Protein AF-A0A7V7EA42-F1 (afdb_monomer_lite)

Foldseek 3Di:
DPDDPVCQLVVLLVCLVPAAKDKDWDWFQFLVNDGTDIQIFIDGSDPVNSVCSNVVVVVCRQVVLVVCVVVVGAHSLNSLLVCCVVSRHPLVRSLVPDPCNVQSVCVNVVWHPDPPPDDTDD

Structure (mmCIF, N/CA/C/O backbone):
data_AF-A0A7V7EA42-F1
#
_entry.id   AF-A0A7V7EA42-F1
#
loop_
_atom_site.group_PDB
_atom_site.id
_atom_site.type_symbol
_atom_site.label_atom_id
_atom_site.label_alt_id
_atom_site.label_comp_id
_atom_site.label_asym_id
_atom_site.label_entity_id
_atom_site.label_seq_id
_atom_site.pdbx_PDB_ins_code
_atom_site.Cartn_x
_atom_site.Cartn_y
_atom_site.Cartn_z
_atom_site.occupancy
_atom_site.B_iso_or_equiv
_atom_site.auth_seq_id
_atom_site.auth_comp_id
_atom_site.auth_asym_id
_atom_site.auth_atom_id
_atom_site.pdbx_PDB_model_num
ATOM 1 N N . ASP A 1 1 ? 9.160 -20.343 -4.782 1.00 65.31 1 ASP A N 1
ATOM 2 C CA . ASP A 1 1 ? 9.242 -19.371 -5.885 1.00 65.31 1 ASP A CA 1
ATOM 3 C C . ASP A 1 1 ? 8.432 -19.896 -7.065 1.00 65.31 1 ASP A C 1
ATOM 5 O O . ASP A 1 1 ? 8.426 -21.109 -7.246 1.00 65.31 1 ASP A O 1
ATOM 9 N N . LEU A 1 2 ? 7.701 -19.046 -7.795 1.00 87.69 2 LEU A N 1
ATOM 10 C CA . LEU A 1 2 ? 6.773 -19.487 -8.861 1.00 87.69 2 LEU A CA 1
ATOM 11 C C . LEU A 1 2 ? 7.457 -19.678 -10.224 1.00 87.69 2 LEU A C 1
ATOM 13 O O . LEU A 1 2 ? 6.932 -20.389 -11.077 1.00 87.69 2 LEU A O 1
ATOM 17 N N . PHE A 1 3 ? 8.625 -19.063 -10.419 1.00 91.12 3 PHE A N 1
ATOM 18 C CA . PHE A 1 3 ? 9.405 -19.135 -11.653 1.00 91.12 3 PHE A CA 1
ATOM 19 C C . PHE A 1 3 ? 10.873 -19.464 -11.350 1.00 91.12 3 PHE A C 1
ATOM 21 O O . PHE A 1 3 ? 11.381 -19.053 -10.301 1.00 91.12 3 PHE A O 1
ATOM 28 N N . PRO A 1 4 ? 11.583 -20.148 -12.264 1.00 95.00 4 PRO A N 1
ATOM 29 C CA . PRO A 1 4 ? 13.035 -20.297 -12.194 1.00 95.00 4 PRO A CA 1
ATOM 30 C C . PRO A 1 4 ? 13.750 -18.937 -12.159 1.00 95.00 4 PRO A C 1
ATOM 32 O O . PRO A 1 4 ? 13.335 -18.002 -12.843 1.00 95.00 4 PRO A O 1
ATOM 35 N N . SER A 1 5 ? 14.850 -18.822 -11.407 1.00 93.12 5 SER A N 1
ATOM 36 C CA . SER A 1 5 ? 15.553 -17.544 -11.184 1.00 93.12 5 SER A CA 1
ATOM 37 C C . SER A 1 5 ? 16.010 -16.852 -12.472 1.00 93.12 5 SER A C 1
ATOM 39 O O . SER A 1 5 ? 15.964 -15.629 -12.569 1.00 93.12 5 SER A O 1
ATOM 41 N N . ASN A 1 6 ? 16.386 -17.623 -13.496 1.00 94.62 6 ASN A N 1
ATOM 42 C CA . ASN A 1 6 ? 16.774 -17.096 -14.807 1.00 94.62 6 ASN A CA 1
ATOM 43 C C . ASN A 1 6 ? 15.606 -16.477 -15.600 1.00 94.62 6 ASN A C 1
ATOM 45 O O . ASN A 1 6 ? 15.847 -15.785 -16.583 1.00 94.62 6 ASN A O 1
ATOM 49 N N . GLN A 1 7 ? 14.355 -16.714 -15.194 1.00 95.19 7 GLN A N 1
ATOM 50 C CA . GLN A 1 7 ? 13.162 -16.150 -15.833 1.00 95.19 7 GLN A CA 1
ATOM 51 C C . GLN A 1 7 ? 12.625 -14.908 -15.108 1.00 95.19 7 GLN A C 1
ATOM 53 O O . GLN A 1 7 ? 11.753 -14.220 -15.637 1.00 95.19 7 GLN A O 1
ATOM 58 N N . HIS A 1 8 ? 13.132 -14.581 -13.915 1.00 94.50 8 HIS A N 1
ATOM 59 C CA . HIS A 1 8 ? 12.574 -13.507 -13.084 1.00 94.50 8 HIS A CA 1
ATOM 60 C C . HIS A 1 8 ? 12.619 -12.132 -13.758 1.00 94.50 8 HIS A C 1
ATOM 62 O O . HIS A 1 8 ? 11.643 -11.387 -13.683 1.00 94.50 8 HIS A O 1
ATOM 68 N N . ASP A 1 9 ? 13.715 -11.797 -14.442 1.00 95.25 9 ASP A N 1
ATOM 69 C CA . ASP A 1 9 ? 13.854 -10.507 -15.136 1.00 95.25 9 ASP A CA 1
ATOM 70 C C . ASP A 1 9 ? 12.883 -10.371 -16.311 1.00 95.25 9 ASP A C 1
ATOM 72 O O . ASP A 1 9 ? 12.283 -9.310 -16.519 1.00 95.25 9 ASP A O 1
ATOM 76 N N . GLN A 1 10 ? 12.679 -11.462 -17.053 1.00 95.56 10 GLN A N 1
ATOM 77 C CA . GLN A 1 10 ? 11.716 -11.511 -18.147 1.00 95.56 10 GLN A CA 1
ATOM 78 C C . GLN A 1 10 ? 10.288 -11.341 -17.617 1.00 95.56 10 GLN A C 1
ATOM 80 O O . GLN A 1 10 ? 9.537 -10.513 -18.136 1.00 95.56 10 GLN A O 1
ATOM 85 N N . VAL A 1 11 ? 9.934 -12.064 -16.550 1.00 95.62 11 VAL A N 1
ATOM 86 C CA . VAL A 1 11 ? 8.614 -11.976 -15.908 1.00 95.62 11 VAL A CA 1
ATOM 87 C C . VAL A 1 11 ? 8.365 -10.572 -15.352 1.00 95.62 11 VAL A C 1
ATOM 89 O O . VAL A 1 11 ? 7.314 -9.993 -15.625 1.00 95.62 11 VAL A O 1
ATOM 92 N N . ARG A 1 12 ? 9.334 -9.961 -14.651 1.00 95.56 12 ARG A N 1
ATOM 93 C CA . ARG A 1 12 ? 9.226 -8.568 -14.169 1.00 95.56 12 ARG A CA 1
ATOM 94 C C . ARG A 1 12 ? 9.025 -7.576 -15.308 1.00 95.56 12 ARG A C 1
ATOM 96 O O . ARG A 1 12 ? 8.206 -6.665 -15.189 1.00 95.56 12 ARG A O 1
ATOM 103 N N . SER A 1 13 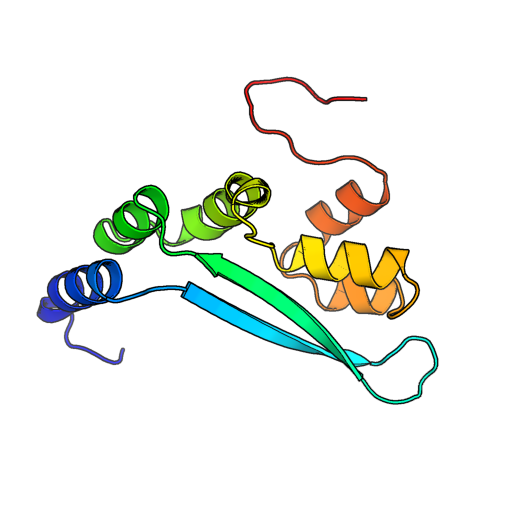? 9.754 -7.745 -16.409 1.00 95.81 13 SER A N 1
ATOM 104 C CA . SER A 1 13 ? 9.650 -6.857 -17.570 1.00 95.81 13 SER A CA 1
ATOM 105 C C . SER A 1 13 ? 8.275 -6.936 -18.227 1.00 95.81 13 SER A C 1
ATOM 107 O O . SER A 1 13 ? 7.681 -5.898 -18.521 1.00 95.81 13 SER A O 1
ATOM 109 N N . GLN A 1 14 ? 7.737 -8.146 -18.397 1.00 96.62 14 GLN A N 1
ATOM 110 C CA . GLN A 1 14 ? 6.387 -8.352 -18.922 1.00 96.62 14 GLN A CA 1
ATOM 111 C C . GLN A 1 14 ? 5.321 -7.805 -17.967 1.00 96.62 14 GLN A C 1
ATOM 113 O O . GLN A 1 14 ? 4.430 -7.076 -18.403 1.00 96.62 14 GLN A O 1
ATOM 118 N N . LEU A 1 15 ? 5.446 -8.079 -16.664 1.00 96.50 15 LEU A N 1
ATOM 119 C CA . LEU A 1 15 ? 4.538 -7.553 -15.646 1.00 96.50 15 LEU A CA 1
ATOM 120 C C . LEU A 1 15 ? 4.504 -6.024 -15.685 1.00 96.50 15 LEU A C 1
ATOM 122 O O . LEU A 1 15 ? 3.432 -5.439 -15.778 1.00 96.50 15 LEU A O 1
ATOM 126 N N . ALA A 1 16 ? 5.663 -5.367 -15.692 1.00 96.88 16 ALA A N 1
ATOM 127 C CA . ALA A 1 16 ? 5.733 -3.914 -15.754 1.00 96.88 16 ALA A CA 1
ATOM 128 C C . ALA A 1 16 ? 5.099 -3.333 -17.027 1.00 96.88 16 ALA A C 1
ATOM 130 O O . ALA A 1 16 ? 4.601 -2.215 -16.993 1.00 96.88 16 ALA A O 1
ATOM 131 N N . GLN A 1 17 ? 5.118 -4.045 -18.154 1.00 96.19 17 GLN A N 1
ATOM 132 C CA . GLN A 1 17 ? 4.494 -3.570 -19.391 1.00 96.19 17 GLN A CA 1
ATOM 133 C C . GLN A 1 17 ? 2.972 -3.728 -19.381 1.00 96.19 17 GLN A C 1
ATOM 135 O O . GLN A 1 17 ? 2.270 -2.842 -19.867 1.00 96.19 17 GLN A O 1
ATOM 140 N N . GLN A 1 18 ? 2.470 -4.840 -18.840 1.00 97.62 18 GLN A N 1
ATOM 141 C CA . GLN A 1 18 ? 1.058 -5.216 -18.952 1.00 97.62 18 GLN A CA 1
ATOM 142 C C . GLN A 1 18 ? 0.208 -4.797 -17.751 1.00 97.62 18 GLN A C 1
ATOM 144 O O . GLN A 1 18 ? -1.003 -4.609 -17.892 1.00 97.62 18 GLN A O 1
ATOM 149 N N . LEU A 1 19 ? 0.816 -4.625 -16.575 1.00 97.38 19 LEU A N 1
ATOM 150 C CA . LEU A 1 19 ? 0.105 -4.208 -15.374 1.00 97.38 19 LEU A CA 1
ATOM 151 C C . LEU A 1 19 ? -0.519 -2.822 -15.590 1.00 97.38 19 LEU A C 1
ATOM 153 O O . LEU A 1 19 ? 0.130 -1.877 -16.047 1.00 97.38 19 LEU A O 1
ATOM 157 N N . ARG A 1 20 ? -1.813 -2.718 -15.277 1.00 96.94 20 ARG A N 1
ATOM 158 C CA . ARG A 1 20 ? -2.583 -1.466 -15.351 1.00 96.94 20 ARG A CA 1
ATOM 159 C C . ARG A 1 20 ? -2.714 -0.833 -13.977 1.00 96.94 20 ARG A C 1
ATOM 161 O O . ARG A 1 20 ? -2.369 0.333 -13.800 1.00 96.94 20 ARG A O 1
ATOM 168 N N . SER A 1 21 ? -3.156 -1.619 -13.008 1.00 97.38 21 SER A N 1
ATOM 169 C CA . SER A 1 21 ? -3.322 -1.216 -11.620 1.00 97.38 21 SER A CA 1
ATOM 170 C C . SER A 1 21 ? -3.364 -2.443 -10.720 1.00 97.38 21 SER A C 1
ATOM 172 O O . SER A 1 21 ? -3.648 -3.550 -11.182 1.00 97.38 21 SER A O 1
ATOM 174 N N . VAL A 1 22 ? -3.109 -2.229 -9.436 1.00 97.88 22 VAL A N 1
ATOM 175 C CA . VAL A 1 22 ? -3.334 -3.205 -8.370 1.00 97.88 22 VAL A CA 1
ATOM 176 C C . VAL A 1 22 ? -4.249 -2.558 -7.344 1.00 97.88 22 VAL A C 1
ATOM 178 O O . VAL A 1 22 ? -4.057 -1.396 -6.989 1.00 97.88 22 VAL A O 1
ATOM 181 N N . MET A 1 23 ? -5.250 -3.313 -6.900 1.00 97.75 23 MET A N 1
ATOM 182 C CA . MET A 1 23 ? -6.091 -2.952 -5.769 1.00 97.75 23 MET A CA 1
ATOM 183 C C . MET A 1 23 ? -5.984 -4.060 -4.729 1.00 97.75 23 MET A C 1
ATOM 185 O O . MET A 1 23 ? -6.310 -5.213 -5.016 1.00 97.75 23 MET A O 1
ATOM 189 N N . SER A 1 24 ? -5.536 -3.697 -3.535 1.00 96.56 24 SER A N 1
ATOM 190 C CA . SER A 1 24 ? -5.451 -4.594 -2.385 1.00 96.56 24 SER A CA 1
ATOM 191 C C . SER A 1 24 ? -6.553 -4.219 -1.404 1.00 96.56 24 SER A C 1
ATOM 193 O O . SER A 1 24 ? -6.743 -3.042 -1.118 1.00 96.56 24 SER A O 1
ATOM 195 N N . MET A 1 25 ? 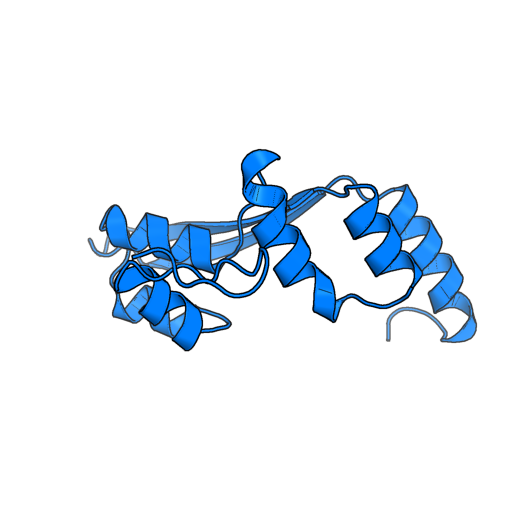-7.296 -5.198 -0.886 1.00 98.06 25 MET A N 1
ATOM 196 C CA . MET A 1 25 ? -8.449 -4.945 -0.018 1.00 98.06 25 MET A CA 1
ATOM 197 C C . MET A 1 25 ? -8.404 -5.815 1.237 1.00 98.06 25 MET A C 1
ATOM 199 O O . MET A 1 25 ? -8.164 -7.020 1.157 1.00 98.06 25 MET A O 1
ATOM 203 N N . ARG A 1 26 ? -8.738 -5.221 2.387 1.00 97.75 26 ARG A N 1
ATOM 204 C CA . ARG A 1 26 ? -9.088 -5.945 3.618 1.00 97.75 26 ARG A CA 1
ATOM 205 C C . ARG A 1 26 ? -10.460 -5.486 4.091 1.00 97.75 26 ARG A C 1
ATOM 207 O O . ARG A 1 26 ? -10.742 -4.295 4.143 1.00 97.75 26 ARG A O 1
ATOM 214 N N . LEU A 1 27 ? -11.320 -6.430 4.457 1.00 98.31 27 LEU A N 1
ATOM 215 C CA . LEU A 1 27 ? -12.596 -6.105 5.091 1.00 98.31 27 LEU A CA 1
ATOM 216 C C . LEU A 1 27 ? -12.366 -5.888 6.589 1.00 98.31 27 LEU A C 1
ATOM 218 O O . LEU A 1 27 ? -11.837 -6.768 7.262 1.00 98.31 27 LEU A O 1
ATOM 222 N N . LEU A 1 28 ? -12.787 -4.759 7.137 1.00 98.38 28 LEU A N 1
ATOM 223 C CA . LEU A 1 28 ? -12.613 -4.431 8.552 1.00 98.38 28 LEU A CA 1
ATOM 224 C C . LEU A 1 28 ? -13.964 -4.461 9.272 1.00 98.38 28 LEU A C 1
ATOM 226 O O . LEU A 1 28 ? -14.969 -4.110 8.651 1.00 98.38 28 LEU A O 1
ATOM 230 N N .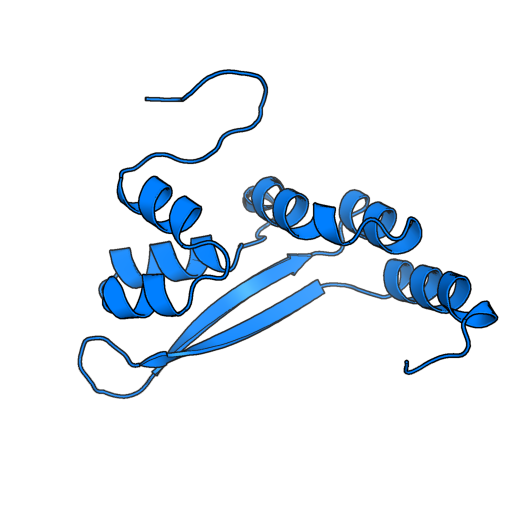 PRO A 1 29 ? -14.033 -4.912 10.536 1.00 98.19 29 PRO A N 1
ATOM 231 C CA . PRO A 1 29 ? -15.271 -4.839 11.305 1.00 98.19 29 PRO A CA 1
ATOM 232 C C . PRO A 1 29 ? -15.702 -3.376 11.442 1.00 98.19 29 PRO A C 1
ATOM 234 O O . PRO A 1 29 ? -14.876 -2.504 11.718 1.00 98.19 29 PRO A O 1
ATOM 237 N N . ARG A 1 30 ? -16.990 -3.097 11.224 1.00 98.50 30 ARG A N 1
ATOM 238 C CA . ARG A 1 30 ? -17.517 -1.744 11.418 1.00 98.50 30 ARG A CA 1
ATOM 239 C C . ARG A 1 30 ? -17.581 -1.396 12.904 1.00 98.50 30 ARG A C 1
ATOM 241 O O . ARG A 1 30 ? -17.866 -2.256 13.734 1.00 98.50 30 ARG A O 1
ATOM 248 N N . ALA A 1 31 ? -17.378 -0.121 13.227 1.00 98.19 31 ALA A N 1
ATOM 249 C CA . ALA A 1 31 ? -17.448 0.385 14.599 1.00 98.19 31 ALA A CA 1
ATOM 250 C C . ALA A 1 31 ? -18.838 0.213 15.241 1.00 98.19 31 ALA A C 1
ATOM 252 O O . ALA A 1 31 ? -18.944 0.106 16.458 1.00 98.19 31 ALA A O 1
ATOM 253 N N . ASP A 1 32 ? -19.898 0.156 14.431 1.00 96.75 32 ASP A N 1
ATOM 254 C CA . ASP A 1 32 ? -21.276 -0.094 14.875 1.00 96.75 32 ASP A CA 1
ATOM 255 C C . ASP A 1 32 ? -21.596 -1.582 15.108 1.00 96.75 32 ASP A C 1
ATOM 257 O O . ASP A 1 32 ? -22.725 -1.920 15.464 1.00 96.75 32 ASP A O 1
ATOM 261 N N . GLY A 1 33 ? -20.629 -2.479 14.881 1.00 95.12 33 GLY A N 1
ATOM 262 C CA . GLY A 1 33 ? -20.800 -3.927 14.991 1.00 95.12 33 GLY A CA 1
ATOM 263 C C . GLY A 1 33 ? -21.646 -4.556 13.877 1.00 95.12 33 GLY A C 1
ATOM 264 O O . GLY A 1 33 ? -21.833 -5.772 13.870 1.00 95.12 33 GLY A O 1
ATOM 265 N N . GLN A 1 34 ? -22.141 -3.773 12.913 1.00 95.88 34 GLN A N 1
ATOM 266 C CA . GLN A 1 34 ? -23.063 -4.231 11.874 1.00 95.88 34 GLN A CA 1
ATOM 267 C C . GLN A 1 34 ? -22.347 -4.430 10.538 1.00 95.88 34 GLN A C 1
ATOM 269 O O . GLN A 1 34 ? -22.439 -3.631 9.606 1.00 95.88 34 GLN A O 1
ATOM 274 N N . GLY A 1 35 ? -21.650 -5.561 10.432 1.00 97.44 35 GLY A N 1
ATOM 275 C CA . GLY A 1 35 ? -20.989 -5.995 9.205 1.00 97.44 35 GLY A CA 1
ATOM 276 C C . GLY A 1 35 ? -19.560 -5.474 9.071 1.00 97.44 35 GLY A C 1
ATOM 277 O O . GLY A 1 35 ? -18.839 -5.300 10.054 1.00 97.44 35 GLY A O 1
ATOM 278 N N . ARG A 1 36 ? -19.114 -5.291 7.824 1.00 98.44 36 ARG A N 1
ATOM 279 C CA . ARG A 1 36 ? -17.727 -4.939 7.499 1.00 98.44 36 ARG A CA 1
ATOM 280 C C . ARG A 1 36 ? -17.663 -3.812 6.478 1.00 98.44 36 ARG A C 1
ATOM 282 O O . ARG A 1 36 ? -18.601 -3.613 5.711 1.00 98.44 36 ARG A O 1
ATOM 289 N N . VAL A 1 37 ? -16.546 -3.099 6.468 1.00 98.38 37 VAL A N 1
ATOM 290 C CA . VAL A 1 37 ? -16.235 -2.041 5.504 1.00 98.38 37 VAL A CA 1
ATOM 291 C C . VAL A 1 37 ? -14.913 -2.364 4.797 1.00 98.38 37 VAL A C 1
ATOM 293 O O . VAL A 1 37 ? -13.981 -2.825 5.460 1.00 98.38 37 VAL A O 1
ATOM 296 N N . PRO A 1 38 ? -14.810 -2.201 3.467 1.00 98.31 38 PRO A N 1
ATOM 297 C CA . PRO A 1 38 ? -13.552 -2.408 2.764 1.00 98.31 38 PRO A CA 1
ATOM 298 C C . PRO A 1 38 ? -12.572 -1.268 3.052 1.00 98.31 38 PRO A C 1
ATOM 300 O O . PRO A 1 38 ? -12.911 -0.095 2.921 1.00 98.31 38 PRO A O 1
ATOM 303 N N . CYS A 1 39 ? -11.352 -1.638 3.422 1.00 98.50 39 CYS A N 1
ATOM 304 C CA . CYS A 1 39 ? -10.181 -0.778 3.410 1.00 98.50 39 CYS A CA 1
ATOM 305 C C . CYS A 1 39 ? -9.338 -1.160 2.195 1.00 98.50 39 CYS A C 1
ATOM 307 O O . CYS A 1 39 ? -8.998 -2.339 2.041 1.00 98.50 39 CYS A O 1
ATOM 309 N N . CYS A 1 40 ? -9.040 -0.190 1.333 1.00 97.88 40 CYS A N 1
ATOM 310 C CA . CYS A 1 40 ? -8.432 -0.436 0.032 1.00 97.88 40 CYS A CA 1
ATOM 311 C C . CYS A 1 40 ? -7.133 0.349 -0.137 1.00 97.88 40 CYS A C 1
ATOM 313 O O . CYS A 1 40 ? -7.047 1.522 0.201 1.00 97.88 40 CYS A O 1
ATOM 315 N N . GLU A 1 41 ? -6.144 -0.298 -0.733 1.00 98.06 41 GLU A N 1
ATOM 316 C CA . GLU A 1 41 ? -4.982 0.349 -1.324 1.00 98.06 41 GLU A CA 1
ATOM 317 C C . GLU A 1 41 ? -5.096 0.262 -2.844 1.00 98.06 41 GLU A C 1
ATOM 319 O O . GLU A 1 41 ? -5.506 -0.769 -3.384 1.00 98.06 41 GLU A O 1
ATOM 324 N N . VAL A 1 42 ? -4.739 1.342 -3.534 1.00 98.25 42 VAL A N 1
ATOM 325 C CA . VAL A 1 42 ? -4.830 1.458 -4.987 1.00 98.25 42 VAL A CA 1
ATOM 326 C C . VAL A 1 42 ? -3.521 2.000 -5.538 1.00 98.25 42 VAL A C 1
ATOM 328 O O . VAL A 1 42 ? -3.111 3.114 -5.217 1.00 98.25 42 VAL A O 1
ATOM 331 N N . MET A 1 43 ? -2.909 1.233 -6.438 1.00 98.38 43 MET A N 1
ATOM 332 C CA . MET A 1 43 ? -1.717 1.621 -7.184 1.00 98.38 43 MET A CA 1
ATOM 333 C C . MET A 1 43 ? -2.013 1.587 -8.683 1.00 98.38 43 MET A C 1
ATOM 335 O O . MET A 1 43 ? -2.351 0.533 -9.229 1.00 98.38 43 MET A O 1
ATOM 339 N N . PHE A 1 44 ? -1.807 2.703 -9.383 1.00 98.00 44 PHE A N 1
ATOM 340 C CA . PHE A 1 44 ? -1.782 2.709 -10.848 1.00 98.00 44 PHE A CA 1
ATOM 341 C C . PHE A 1 44 ? -0.373 2.432 -11.369 1.00 98.00 44 PHE A C 1
ATOM 343 O O . PHE A 1 44 ? 0.634 2.848 -10.800 1.00 98.00 44 PHE A O 1
ATOM 350 N N . SER A 1 45 ? -0.282 1.744 -12.502 1.00 96.69 45 SER A N 1
ATOM 351 C CA . SER A 1 45 ? 0.995 1.518 -13.172 1.00 96.69 45 SER A CA 1
ATOM 352 C C . SER A 1 45 ? 1.394 2.771 -13.947 1.00 96.69 45 SER A C 1
ATOM 354 O O . SER A 1 45 ? 1.153 2.879 -15.147 1.00 96.69 45 SER A O 1
ATOM 356 N N . THR A 1 46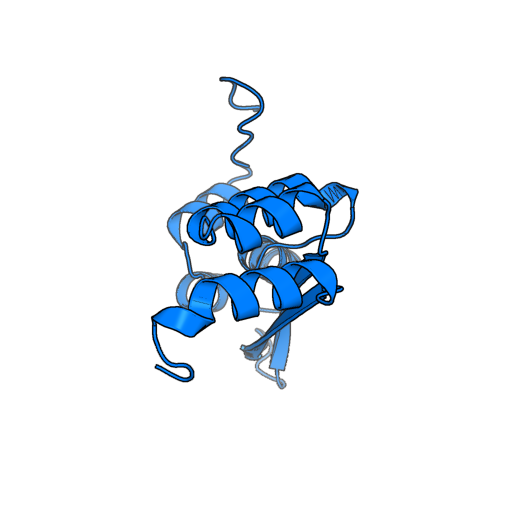 ? 1.989 3.742 -13.263 1.00 96.12 46 THR A N 1
ATOM 357 C CA . THR A 1 46 ? 2.592 4.935 -13.877 1.00 96.12 46 THR A CA 1
ATOM 358 C C . THR A 1 46 ? 3.960 4.595 -14.479 1.00 96.12 46 THR A C 1
ATOM 360 O O . THR A 1 46 ? 4.525 3.536 -14.184 1.00 96.12 46 THR A O 1
ATOM 363 N N . PRO A 1 47 ? 4.557 5.459 -15.324 1.00 96.00 47 PRO A N 1
ATOM 364 C CA . PRO A 1 47 ? 5.927 5.252 -15.797 1.00 96.00 47 PRO A CA 1
ATOM 365 C C . PRO A 1 47 ? 6.944 5.033 -14.662 1.00 96.00 47 PRO A C 1
ATOM 367 O O . PRO A 1 47 ? 7.842 4.201 -14.808 1.00 96.00 47 PRO A O 1
ATOM 370 N N . ALA A 1 48 ? 6.774 5.719 -13.524 1.00 95.81 48 ALA A N 1
ATOM 371 C CA . ALA A 1 48 ? 7.615 5.555 -12.340 1.00 95.81 48 ALA A CA 1
ATOM 372 C C . ALA A 1 48 ? 7.450 4.161 -11.712 1.00 95.81 48 ALA A C 1
ATOM 374 O O . ALA A 1 48 ? 8.437 3.441 -11.563 1.00 95.81 48 ALA A O 1
ATOM 375 N N . VAL A 1 49 ? 6.213 3.726 -11.450 1.00 97.31 49 VAL A N 1
ATOM 376 C CA . VAL A 1 49 ? 5.910 2.383 -10.919 1.00 97.31 49 VAL A CA 1
ATOM 377 C C . VAL A 1 49 ? 6.441 1.283 -11.845 1.00 97.31 49 VAL A C 1
ATOM 379 O O . VAL A 1 49 ? 7.133 0.367 -11.400 1.00 97.31 49 VAL A O 1
ATOM 382 N N . ARG A 1 50 ? 6.224 1.406 -13.162 1.00 97.56 50 ARG A N 1
ATOM 383 C CA . ARG A 1 50 ? 6.753 0.453 -14.156 1.00 97.56 50 ARG A CA 1
ATOM 384 C C . ARG A 1 50 ? 8.278 0.365 -14.142 1.00 97.56 50 ARG A C 1
ATOM 386 O O . ARG A 1 50 ? 8.841 -0.693 -14.420 1.00 97.56 50 ARG A O 1
ATOM 393 N N . LYS A 1 51 ? 8.973 1.473 -13.874 1.00 97.31 51 LYS A N 1
ATOM 394 C CA . LYS A 1 51 ? 10.434 1.478 -13.719 1.00 97.31 51 LYS A CA 1
ATOM 395 C C . LYS A 1 51 ? 10.848 0.731 -12.448 1.00 97.31 51 LYS A C 1
ATOM 397 O O . LYS A 1 51 ? 11.731 -0.117 -12.524 1.00 97.31 51 LYS A O 1
ATOM 402 N N . LEU A 1 52 ? 10.182 0.993 -11.322 1.00 98.00 52 LEU A N 1
ATOM 403 C CA . LEU A 1 52 ? 10.459 0.323 -10.046 1.00 98.00 52 LEU A CA 1
ATOM 404 C C . LEU A 1 52 ? 10.291 -1.199 -10.143 1.00 98.00 52 LEU A C 1
ATOM 406 O O . LEU A 1 52 ? 11.159 -1.931 -9.672 1.00 98.00 52 LEU A O 1
ATOM 410 N N . ILE A 1 53 ? 9.238 -1.675 -10.817 1.00 97.62 53 ILE A N 1
ATOM 411 C CA . ILE A 1 53 ? 9.004 -3.112 -11.035 1.00 97.62 53 ILE A CA 1
ATOM 412 C C . ILE A 1 53 ? 10.124 -3.730 -11.884 1.00 97.62 53 ILE A C 1
ATOM 414 O O . ILE A 1 53 ? 10.676 -4.758 -11.500 1.00 97.62 53 ILE A O 1
ATOM 418 N N . ARG A 1 54 ? 10.503 -3.103 -13.010 1.00 95.94 54 ARG A N 1
ATOM 419 C CA . ARG A 1 54 ? 11.573 -3.615 -13.894 1.00 95.94 54 ARG A CA 1
ATOM 420 C C . ARG A 1 54 ? 12.918 -3.733 -13.191 1.00 95.94 54 ARG A C 1
ATOM 422 O O . ARG A 1 54 ? 13.633 -4.701 -13.406 1.00 95.94 54 ARG A O 1
ATOM 429 N N . GLU A 1 55 ? 13.247 -2.759 -12.353 1.00 96.25 55 GLU A N 1
ATOM 430 C CA . GLU A 1 55 ? 14.535 -2.683 -11.658 1.00 96.25 55 GLU A CA 1
ATOM 431 C C . GLU A 1 55 ? 14.538 -3.431 -10.317 1.00 96.25 55 GLU A C 1
ATOM 433 O O . GLU A 1 55 ? 15.480 -3.296 -9.541 1.00 96.25 55 GLU A O 1
ATOM 438 N N . ASN A 1 56 ? 13.485 -4.204 -10.025 1.00 96.12 56 ASN A N 1
ATOM 439 C CA . ASN A 1 56 ? 13.335 -4.953 -8.778 1.00 96.12 56 ASN A CA 1
ATOM 440 C C . ASN A 1 56 ? 13.425 -4.068 -7.512 1.00 96.12 56 ASN A C 1
ATOM 442 O O . ASN A 1 56 ? 13.903 -4.489 -6.460 1.00 96.12 56 ASN A O 1
ATOM 446 N N . ARG A 1 57 ? 12.944 -2.821 -7.598 1.00 97.12 57 ARG A N 1
ATOM 447 C CA . ARG A 1 57 ? 12.900 -1.846 -6.493 1.00 97.12 57 ARG A CA 1
ATOM 448 C C . ARG A 1 57 ? 11.495 -1.735 -5.905 1.00 97.12 57 ARG A C 1
ATOM 450 O O . ARG A 1 57 ? 10.981 -0.641 -5.691 1.00 97.12 57 ARG A O 1
ATOM 457 N N . VAL A 1 58 ? 10.867 -2.884 -5.656 1.00 93.81 58 VAL A N 1
ATOM 458 C CA . VAL A 1 58 ? 9.470 -2.970 -5.192 1.00 93.81 58 VAL A CA 1
ATOM 459 C C . VAL A 1 58 ? 9.243 -2.327 -3.821 1.00 93.81 58 VAL A C 1
ATOM 461 O O . VAL A 1 58 ? 8.175 -1.789 -3.580 1.00 93.81 58 VAL A O 1
ATOM 464 N N . HIS A 1 59 ? 10.271 -2.274 -2.970 1.00 94.12 59 HIS A N 1
ATOM 465 C CA . HIS A 1 59 ? 10.235 -1.588 -1.671 1.00 94.12 59 HIS A CA 1
ATOM 466 C C . HIS A 1 59 ? 10.004 -0.067 -1.770 1.00 94.12 59 HIS A C 1
ATOM 468 O O . HIS A 1 59 ? 9.782 0.586 -0.760 1.00 94.12 59 HIS A O 1
ATOM 474 N N . GLN A 1 60 ? 10.101 0.522 -2.968 1.00 96.19 60 GLN A N 1
ATOM 475 C CA . GLN A 1 60 ? 9.831 1.947 -3.201 1.00 96.19 60 GLN A CA 1
ATOM 476 C C . GLN A 1 60 ? 8.402 2.201 -3.704 1.00 96.19 60 GLN A C 1
ATOM 478 O O . GLN A 1 60 ? 8.050 3.352 -3.963 1.00 96.19 60 GLN A O 1
ATOM 483 N N . LEU A 1 61 ? 7.590 1.152 -3.892 1.00 96.31 61 LEU A N 1
ATOM 484 C CA . LEU A 1 61 ? 6.227 1.288 -4.407 1.00 96.31 61 LEU A CA 1
ATOM 485 C C . LEU A 1 61 ? 5.311 2.019 -3.424 1.00 96.31 61 LEU A C 1
ATOM 487 O O . LEU A 1 61 ? 4.534 2.851 -3.877 1.00 96.31 61 LEU A O 1
ATOM 491 N N . ASP A 1 62 ? 5.465 1.815 -2.115 1.00 93.69 62 ASP A N 1
ATOM 492 C CA . ASP A 1 62 ? 4.654 2.499 -1.095 1.00 93.69 62 ASP A CA 1
ATOM 493 C C . ASP A 1 62 ? 4.793 4.022 -1.205 1.00 93.69 62 ASP A C 1
ATOM 495 O O . ASP A 1 62 ? 3.809 4.762 -1.246 1.00 93.69 62 ASP A O 1
ATOM 499 N N . LEU A 1 63 ? 6.030 4.496 -1.379 1.00 92.69 63 LEU A N 1
ATOM 500 C CA . LEU A 1 63 ? 6.312 5.910 -1.608 1.00 92.69 63 LEU A CA 1
ATOM 501 C C . LEU A 1 63 ? 5.718 6.401 -2.937 1.00 92.69 63 LEU A C 1
ATOM 503 O O . LEU A 1 63 ? 5.206 7.517 -3.012 1.00 92.69 63 LEU A O 1
ATOM 507 N N . ALA A 1 64 ? 5.774 5.584 -3.991 1.00 96.12 64 ALA A N 1
ATOM 508 C CA . ALA A 1 64 ? 5.166 5.930 -5.273 1.00 96.12 64 ALA A CA 1
ATOM 509 C C . ALA A 1 64 ? 3.633 6.043 -5.169 1.00 96.12 64 ALA A C 1
ATOM 511 O O . ALA A 1 64 ? 3.061 6.954 -5.763 1.00 96.12 64 ALA A O 1
ATOM 512 N N . ILE A 1 65 ? 2.983 5.178 -4.382 1.00 97.06 65 ILE A N 1
ATOM 513 C CA . ILE A 1 65 ? 1.541 5.231 -4.099 1.00 97.06 65 ILE A CA 1
ATOM 514 C C . ILE A 1 65 ? 1.189 6.526 -3.366 1.00 97.06 65 ILE A C 1
ATOM 516 O O . ILE A 1 65 ? 0.279 7.240 -3.785 1.00 97.06 65 ILE A O 1
ATOM 520 N N . GLN A 1 66 ? 1.945 6.877 -2.323 1.00 92.31 66 GLN A N 1
ATOM 521 C CA . GLN A 1 66 ? 1.749 8.123 -1.574 1.00 92.31 66 GLN A CA 1
ATOM 522 C C . GLN A 1 66 ? 1.896 9.368 -2.464 1.00 92.31 66 GLN A C 1
ATOM 524 O O . GLN A 1 66 ? 1.109 10.309 -2.363 1.00 92.31 66 GLN A O 1
ATOM 529 N N . GLN A 1 67 ? 2.893 9.379 -3.354 1.00 92.50 67 GLN A N 1
ATOM 530 C CA . GLN A 1 67 ? 3.120 10.481 -4.295 1.00 92.50 67 GLN A CA 1
ATOM 531 C C . GLN A 1 67 ? 2.054 10.543 -5.397 1.00 92.50 67 GLN A C 1
ATOM 533 O O . GLN A 1 67 ? 1.716 11.632 -5.854 1.00 92.50 67 GLN A O 1
ATOM 538 N N . GLY A 1 68 ? 1.496 9.396 -5.789 1.00 94.31 68 GLY A N 1
ATOM 539 C CA . GLY A 1 68 ? 0.456 9.269 -6.810 1.00 94.31 68 GLY A CA 1
ATOM 540 C C . GLY A 1 68 ? -0.950 9.655 -6.346 1.00 94.31 68 GLY A C 1
ATOM 541 O O . GLY A 1 68 ? -1.913 9.388 -7.064 1.00 94.31 68 GLY A O 1
ATOM 542 N N . ARG A 1 69 ? -1.109 10.265 -5.164 1.00 92.50 69 ARG A N 1
ATOM 543 C CA . ARG A 1 69 ? -2.421 10.644 -4.614 1.00 92.50 69 ARG A CA 1
ATOM 544 C C . ARG A 1 69 ? -3.225 11.549 -5.550 1.00 92.50 69 ARG A C 1
ATOM 546 O O . ARG A 1 69 ? -4.424 11.350 -5.711 1.00 92.50 69 ARG A O 1
ATOM 553 N N . GLU A 1 70 ? -2.573 12.521 -6.189 1.00 90.62 70 GLU A N 1
ATOM 554 C CA . GLU A 1 70 ? -3.219 13.410 -7.173 1.00 90.62 70 GLU A CA 1
ATOM 555 C C . GLU A 1 70 ? -3.663 12.657 -8.440 1.00 90.62 70 GLU A C 1
ATOM 557 O O . GLU A 1 70 ? -4.611 13.064 -9.105 1.00 90.62 70 GLU A O 1
ATOM 562 N N . GLU A 1 71 ? -3.029 11.520 -8.738 1.00 90.94 71 GLU A N 1
ATOM 563 C CA . GLU A 1 71 ? -3.388 10.610 -9.832 1.00 90.94 71 GLU A CA 1
ATOM 564 C C . GLU A 1 71 ? -4.449 9.572 -9.406 1.00 90.94 71 GLU A C 1
ATOM 566 O O . GLU A 1 71 ? -4.764 8.653 -10.161 1.00 90.94 71 GLU A O 1
ATOM 571 N N . GLY A 1 72 ? -5.006 9.702 -8.196 1.00 94.31 72 GLY A N 1
ATOM 572 C CA . GLY A 1 72 ? -6.040 8.821 -7.652 1.00 94.31 72 GLY A CA 1
ATOM 573 C C . GLY A 1 72 ? -5.514 7.558 -6.968 1.00 94.31 72 GLY A C 1
ATOM 574 O O . GLY A 1 72 ? -6.305 6.660 -6.682 1.00 94.31 72 GLY A O 1
ATOM 575 N N . MET A 1 73 ? -4.204 7.453 -6.719 1.00 97.81 73 MET A N 1
ATOM 576 C CA . MET A 1 73 ? -3.672 6.384 -5.870 1.00 97.81 73 MET A CA 1
ATOM 577 C C . MET A 1 73 ? -4.034 6.617 -4.402 1.00 97.81 73 MET A C 1
ATOM 579 O O . MET A 1 73 ? -4.267 7.743 -3.961 1.00 97.81 73 MET A O 1
ATOM 583 N N . GLN A 1 74 ? -4.060 5.535 -3.635 1.00 97.25 74 GLN A N 1
ATOM 584 C CA . GLN A 1 74 ? -4.408 5.555 -2.220 1.00 97.25 74 GLN A CA 1
ATOM 585 C C . GLN A 1 74 ? -3.566 4.511 -1.503 1.00 97.25 74 GLN A C 1
ATOM 587 O O . GLN A 1 74 ? -3.629 3.344 -1.876 1.00 97.25 74 GLN A O 1
ATOM 592 N N . SER A 1 75 ? -2.800 4.907 -0.486 1.00 96.94 75 SER A N 1
ATOM 593 C CA . SER A 1 75 ? -2.118 3.941 0.382 1.00 96.94 75 SER A CA 1
ATOM 594 C C . SER A 1 75 ? -3.115 3.260 1.318 1.00 96.94 75 SER A C 1
ATOM 596 O O . SER A 1 75 ? -4.173 3.818 1.631 1.00 96.94 75 SER A O 1
ATOM 598 N N . PHE A 1 76 ? -2.772 2.077 1.829 1.00 97.56 76 PHE A N 1
ATOM 599 C CA . PHE A 1 76 ? -3.622 1.417 2.819 1.00 97.56 76 PHE A CA 1
ATOM 600 C C . PHE A 1 76 ? -3.865 2.299 4.060 1.00 97.56 76 PHE A C 1
ATOM 602 O O . PHE A 1 76 ? -4.998 2.418 4.530 1.00 97.56 76 PHE A O 1
ATOM 609 N N . ASN A 1 77 ? -2.830 3.003 4.536 1.00 97.06 77 ASN A N 1
ATOM 610 C CA . ASN A 1 77 ? -2.935 3.949 5.650 1.00 97.06 77 ASN A CA 1
ATOM 611 C C . ASN A 1 77 ? -3.829 5.158 5.338 1.00 97.06 77 ASN A C 1
ATOM 613 O O . ASN A 1 77 ? -4.546 5.622 6.225 1.00 97.06 77 ASN A O 1
ATOM 617 N N . ASP A 1 78 ? -3.864 5.641 4.093 1.00 96.81 78 ASP A N 1
ATOM 618 C CA . ASP A 1 78 ? -4.820 6.671 3.680 1.00 96.81 78 ASP A CA 1
ATOM 619 C C . ASP A 1 78 ? -6.269 6.184 3.778 1.00 96.81 78 ASP A C 1
ATOM 621 O O . ASP A 1 78 ? -7.127 6.918 4.276 1.00 96.81 78 ASP A O 1
ATOM 625 N N . SER A 1 79 ? -6.542 4.947 3.356 1.00 98.12 79 SER A N 1
ATOM 626 C CA . SER A 1 79 ? -7.871 4.346 3.507 1.00 98.12 79 SER A CA 1
ATOM 627 C C . SER A 1 79 ? -8.233 4.126 4.976 1.00 98.12 79 SER A C 1
ATOM 629 O O . SER A 1 79 ? -9.356 4.440 5.367 1.00 98.12 79 SER A O 1
ATOM 631 N N . LEU A 1 80 ? -7.312 3.634 5.810 1.00 98.44 80 LEU A N 1
ATOM 632 C CA . LEU A 1 80 ? -7.546 3.477 7.251 1.00 98.44 80 LEU A CA 1
ATOM 633 C C . LEU A 1 80 ? -7.864 4.818 7.915 1.00 98.44 80 LEU A C 1
ATOM 635 O O . LEU A 1 80 ? -8.856 4.931 8.636 1.00 98.44 80 LEU A O 1
ATOM 639 N N . TYR A 1 81 ? -7.055 5.840 7.633 1.00 97.88 81 TYR A N 1
ATOM 640 C CA . TYR A 1 81 ? -7.260 7.192 8.136 1.00 97.88 81 TYR A CA 1
ATOM 641 C C . TYR A 1 81 ? -8.654 7.712 7.771 1.00 97.88 81 TYR A C 1
ATOM 643 O O . TYR A 1 81 ? -9.380 8.180 8.647 1.00 97.88 81 TYR A O 1
ATOM 651 N N . GLU A 1 82 ? -9.068 7.586 6.508 1.00 97.88 82 GLU A N 1
ATOM 652 C CA . GLU A 1 82 ? -10.392 8.033 6.067 1.00 97.88 82 GLU A CA 1
ATOM 653 C C . GLU A 1 82 ? -11.525 7.286 6.790 1.00 97.88 82 GLU A C 1
ATOM 655 O O . GLU A 1 82 ? -12.477 7.910 7.267 1.00 97.88 82 GLU A O 1
ATOM 660 N N . LEU A 1 83 ? -11.419 5.961 6.924 1.00 98.62 83 LEU A N 1
ATOM 661 C CA . LEU A 1 83 ? -12.421 5.147 7.614 1.00 98.62 83 LEU A CA 1
ATOM 662 C C . LEU A 1 83 ? -12.540 5.507 9.104 1.00 98.62 83 LEU A C 1
ATOM 664 O O . LEU A 1 83 ? -13.659 5.533 9.626 1.00 98.62 83 LEU A O 1
ATOM 668 N N . ILE A 1 84 ? -11.428 5.829 9.776 1.00 98.50 84 ILE A N 1
ATOM 669 C CA . ILE A 1 84 ? -11.421 6.314 11.168 1.00 98.50 84 ILE A CA 1
ATOM 670 C C . ILE A 1 84 ? -12.076 7.697 11.254 1.00 98.50 84 ILE A C 1
ATOM 672 O O . ILE A 1 84 ? -12.964 7.903 12.081 1.00 98.50 84 ILE A O 1
ATOM 676 N N . GLN A 1 85 ? -11.697 8.638 10.381 1.00 98.00 85 GLN A N 1
ATOM 677 C CA . GLN A 1 85 ? -12.270 9.994 10.361 1.00 98.00 85 GLN A CA 1
ATOM 678 C C . GLN A 1 85 ? -13.786 9.970 10.121 1.00 98.00 85 GLN A C 1
ATOM 680 O O . GLN A 1 85 ? -14.539 10.725 10.737 1.00 98.00 85 GLN A O 1
ATOM 685 N N . ARG A 1 86 ? -14.255 9.045 9.277 1.00 98.12 86 ARG A N 1
ATOM 686 C CA . ARG A 1 86 ? -15.681 8.803 9.009 1.00 98.12 86 ARG A CA 1
ATOM 687 C C . ARG A 1 86 ? -16.382 7.977 10.093 1.00 98.12 86 ARG A C 1
ATOM 689 O O . ARG A 1 86 ? -17.577 7.723 9.963 1.00 98.12 86 ARG A O 1
ATOM 696 N N . LYS A 1 87 ? -15.668 7.558 11.146 1.00 98.12 87 LYS A N 1
ATOM 697 C CA . LYS A 1 87 ? -16.156 6.710 12.250 1.00 98.12 87 LYS A CA 1
ATOM 698 C C . LYS A 1 87 ? -16.725 5.362 11.788 1.00 98.12 87 LYS A C 1
ATOM 700 O O . LYS A 1 87 ? -17.593 4.794 12.444 1.00 98.12 87 LYS A O 1
ATOM 705 N N . LEU A 1 88 ? -16.250 4.848 10.652 1.00 98.56 88 LEU A N 1
ATOM 706 C CA . LEU A 1 88 ? -16.672 3.550 10.118 1.00 98.56 88 LEU A CA 1
ATOM 707 C C . LEU A 1 88 ? -15.939 2.388 10.790 1.00 98.56 88 LEU A C 1
ATOM 709 O O . LEU A 1 88 ? -16.501 1.301 10.887 1.00 98.56 88 LEU A O 1
ATOM 713 N N . ILE A 1 89 ? -14.722 2.621 11.281 1.00 98.69 89 ILE A N 1
ATOM 714 C CA . ILE A 1 89 ? -13.944 1.689 12.106 1.00 98.69 89 ILE A CA 1
ATOM 715 C C . ILE A 1 89 ? -13.452 2.409 13.366 1.00 98.69 89 ILE A C 1
ATOM 717 O O . ILE A 1 89 ? -13.385 3.639 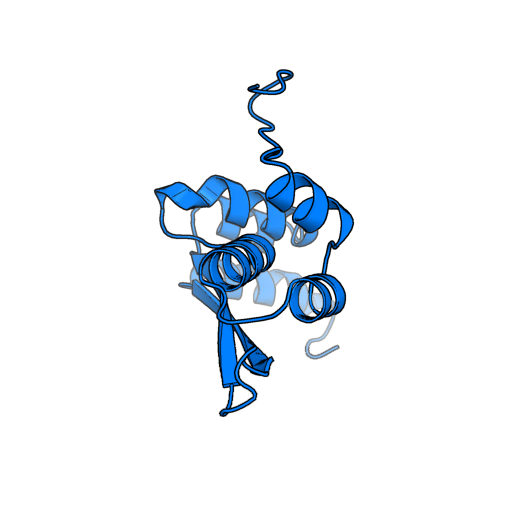13.393 1.00 98.69 89 ILE A O 1
ATOM 721 N N . THR A 1 90 ? -13.105 1.654 14.410 1.00 98.56 90 THR A N 1
ATOM 722 C CA . THR A 1 90 ? -12.456 2.227 15.599 1.00 98.56 90 THR A CA 1
ATOM 723 C C . THR A 1 90 ? -10.982 2.521 15.322 1.00 98.56 90 THR A C 1
ATOM 725 O O . THR A 1 90 ? -10.367 1.873 14.471 1.00 98.56 90 THR A O 1
ATOM 728 N N . THR A 1 91 ? -10.393 3.463 16.065 1.00 98.19 91 THR A N 1
ATOM 729 C CA . THR A 1 91 ? -8.949 3.742 15.989 1.00 98.19 91 THR A CA 1
ATOM 730 C C . THR A 1 91 ? -8.131 2.486 16.274 1.00 98.19 91 THR A C 1
ATOM 732 O O . THR A 1 91 ? -7.241 2.167 15.494 1.00 98.19 91 THR A O 1
ATOM 735 N N . ASP A 1 92 ? -8.489 1.720 17.307 1.00 98.19 92 ASP A N 1
ATOM 736 C CA . ASP A 1 92 ? -7.797 0.473 17.661 1.00 98.19 92 ASP A CA 1
ATOM 737 C C . ASP A 1 92 ? -7.821 -0.545 16.516 1.00 98.19 92 ASP A C 1
ATOM 739 O O . ASP A 1 92 ? -6.800 -1.155 16.204 1.00 98.19 92 ASP A O 1
ATOM 743 N N . THR A 1 93 ? -8.967 -0.682 15.834 1.00 98.12 93 THR A N 1
ATOM 744 C CA . THR A 1 93 ? -9.081 -1.538 14.643 1.00 98.12 93 THR A CA 1
ATOM 745 C C . THR A 1 93 ? -8.155 -1.047 13.539 1.00 98.12 93 THR A C 1
ATOM 747 O O . THR A 1 93 ? -7.485 -1.852 12.899 1.00 98.12 93 THR A O 1
ATOM 750 N N . GLY A 1 94 ? -8.112 0.265 13.303 1.00 98.12 94 GLY A N 1
ATOM 751 C CA . GLY A 1 94 ? -7.258 0.836 12.271 1.00 98.12 94 GLY A CA 1
ATOM 752 C C . GLY A 1 94 ? -5.769 0.637 12.554 1.00 98.12 94 GLY A C 1
ATOM 753 O O . GLY A 1 94 ? -5.043 0.180 11.678 1.00 98.12 94 GLY A O 1
ATOM 754 N N . ILE A 1 95 ? -5.332 0.899 13.786 1.00 98.12 95 ILE A N 1
ATOM 755 C CA . ILE A 1 95 ? -3.943 0.716 14.227 1.00 98.12 95 ILE A CA 1
ATOM 756 C C . ILE A 1 95 ? -3.524 -0.754 14.144 1.00 98.12 95 ILE A C 1
ATOM 758 O O . ILE A 1 95 ? -2.456 -1.047 13.616 1.00 98.12 95 ILE A O 1
ATOM 762 N N . ALA A 1 96 ? -4.378 -1.683 14.580 1.00 97.88 96 ALA A N 1
ATOM 763 C CA . ALA A 1 96 ? -4.092 -3.116 14.518 1.00 97.88 96 ALA A CA 1
ATOM 764 C C . ALA A 1 96 ? -3.990 -3.669 13.084 1.00 97.88 96 ALA A C 1
ATOM 766 O O . ALA A 1 96 ? -3.404 -4.728 12.876 1.00 97.88 96 ALA A O 1
ATOM 767 N N . MET A 1 97 ? -4.590 -2.986 12.105 1.00 97.69 97 MET A N 1
ATOM 768 C CA . MET A 1 97 ? -4.652 -3.430 10.708 1.00 97.69 97 MET A CA 1
ATOM 769 C C . MET A 1 97 ? -3.665 -2.700 9.798 1.00 97.69 97 MET A C 1
ATOM 771 O O . MET A 1 97 ? -3.576 -3.046 8.620 1.00 97.69 97 MET A O 1
ATOM 775 N N . SER A 1 98 ? -2.968 -1.691 10.317 1.00 96.75 98 SER A N 1
ATOM 776 C CA . SER A 1 98 ? -1.976 -0.911 9.585 1.00 96.75 98 SER A CA 1
ATOM 777 C C . SER A 1 98 ? -0.674 -1.690 9.412 1.00 96.75 98 SER A C 1
ATOM 779 O O . SER A 1 98 ? -0.189 -2.315 10.351 1.00 96.75 98 SER A O 1
ATOM 781 N N . ASP A 1 99 ? -0.080 -1.599 8.221 1.00 91.00 99 ASP A N 1
ATOM 782 C CA . ASP A 1 99 ? 1.255 -2.150 7.957 1.00 91.00 99 ASP A CA 1
ATOM 783 C C . ASP A 1 99 ? 2.376 -1.225 8.484 1.00 91.00 99 ASP A C 1
ATOM 785 O O . ASP A 1 99 ? 3.519 -1.653 8.630 1.00 91.00 99 ASP A O 1
ATOM 789 N N . ASN A 1 100 ? 2.043 0.033 8.805 1.00 94.56 100 ASN A N 1
ATOM 790 C CA . ASN A 1 100 ? 2.917 1.014 9.451 1.00 94.56 100 ASN A CA 1
ATOM 791 C C . ASN A 1 100 ? 2.101 1.850 10.463 1.00 94.56 100 ASN A C 1
ATOM 793 O O . ASN A 1 100 ? 1.624 2.946 10.126 1.00 94.56 100 ASN A O 1
ATOM 797 N N . PRO A 1 101 ? 1.879 1.321 11.682 1.00 96.88 101 PRO A N 1
ATOM 798 C CA . PRO A 1 101 ? 1.069 1.971 12.709 1.00 96.88 101 PRO A CA 1
ATOM 799 C C . PRO A 1 101 ? 1.609 3.335 13.152 1.00 96.88 101 PRO A C 1
ATOM 801 O O . PRO A 1 101 ? 0.829 4.224 13.502 1.00 96.88 101 PRO A O 1
ATOM 804 N N . GLU A 1 102 ? 2.929 3.524 13.145 1.00 95.81 102 GLU A N 1
ATOM 805 C CA . GLU A 1 102 ? 3.574 4.791 13.484 1.00 95.81 102 GLU A CA 1
ATOM 806 C C . GLU A 1 102 ? 3.156 5.900 12.514 1.00 95.81 102 GLU A C 1
ATOM 808 O O . GLU A 1 102 ? 2.741 6.976 12.949 1.00 95.81 102 GLU A O 1
ATOM 813 N N . GLU A 1 103 ? 3.190 5.628 11.207 1.00 94.56 103 GLU A N 1
ATOM 814 C CA . GLU A 1 103 ? 2.729 6.574 10.188 1.00 94.56 103 GLU A CA 1
ATOM 815 C C . GLU A 1 103 ? 1.244 6.917 10.370 1.00 94.56 103 GLU A C 1
ATOM 817 O O . GLU A 1 103 ? 0.878 8.095 10.358 1.00 94.56 103 GLU A O 1
ATOM 822 N N . LEU A 1 104 ? 0.385 5.916 10.594 1.00 96.81 104 LEU A N 1
ATOM 823 C CA . LEU A 1 104 ? -1.046 6.150 10.793 1.00 96.81 104 LEU A CA 1
ATOM 824 C C . LEU A 1 104 ? -1.315 7.015 12.036 1.00 96.81 104 LEU A C 1
ATOM 826 O O . LEU A 1 104 ? -2.134 7.934 11.981 1.00 96.81 104 LEU A O 1
ATOM 830 N N . ASN A 1 105 ? -0.598 6.780 13.138 1.00 97.06 105 ASN A N 1
ATOM 831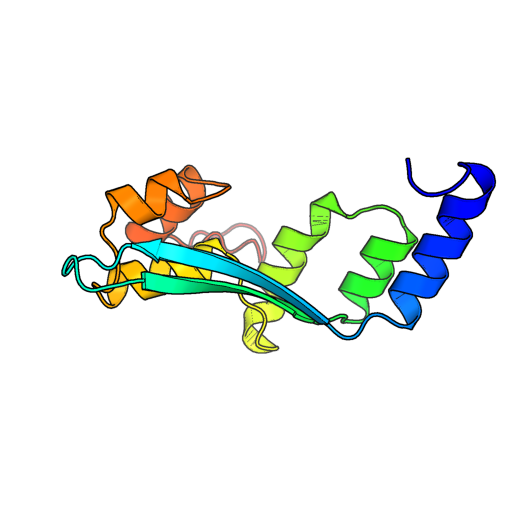 C CA . ASN A 1 105 ? -0.682 7.620 14.335 1.00 97.06 105 ASN A CA 1
ATOM 832 C C . ASN A 1 105 ? -0.287 9.075 14.046 1.00 97.06 105 ASN A C 1
ATOM 834 O O . ASN A 1 105 ? -0.991 9.994 14.469 1.00 97.06 105 ASN A O 1
ATOM 838 N N . MET A 1 106 ? 0.791 9.298 13.289 1.00 95.06 106 MET A N 1
ATOM 839 C CA . MET A 1 106 ? 1.193 10.645 12.869 1.00 95.06 106 MET A CA 1
ATOM 840 C C . MET A 1 106 ? 0.103 11.316 12.024 1.00 95.06 106 MET A C 1
ATOM 842 O O . MET A 1 106 ? -0.258 12.467 12.282 1.00 95.06 106 MET A O 1
ATOM 846 N N . MET A 1 107 ? -0.492 10.587 11.075 1.00 94.69 107 MET A N 1
ATOM 847 C CA . MET A 1 107 ? -1.595 11.093 10.251 1.00 94.69 107 MET A CA 1
ATOM 848 C C . MET A 1 107 ? -2.810 11.493 11.096 1.00 94.69 107 MET A C 1
ATOM 850 O O . MET A 1 107 ? -3.413 12.537 10.844 1.00 94.69 107 MET A O 1
ATOM 854 N N . LEU A 1 108 ? -3.164 10.697 12.112 1.00 95.75 108 LEU A N 1
ATOM 855 C CA . LEU A 1 108 ? -4.261 10.992 13.045 1.00 95.75 108 LEU A CA 1
ATOM 856 C C . LEU A 1 108 ? -3.997 12.241 13.899 1.00 95.75 108 LEU A C 1
ATOM 858 O O . LEU A 1 108 ? -4.946 12.919 14.286 1.00 95.75 108 LEU A O 1
ATOM 862 N N . GLN A 1 109 ? -2.730 12.586 14.131 1.00 95.12 109 GLN A N 1
ATOM 863 C CA . GLN A 1 109 ? -2.309 13.836 14.773 1.00 95.12 109 GLN A CA 1
ATOM 864 C C . GLN A 1 109 ? -2.250 15.029 13.800 1.00 95.12 109 GLN A C 1
ATOM 866 O O . GLN A 1 109 ? -1.850 16.123 14.193 1.00 95.12 109 GLN A O 1
ATOM 871 N N . GLY A 1 110 ? -2.636 14.839 12.534 1.00 90.69 110 GLY A N 1
ATOM 872 C CA . GLY A 1 110 ? -2.590 15.869 11.493 1.00 90.69 110 GLY A CA 1
ATOM 873 C C . GLY A 1 110 ? -1.227 16.013 10.813 1.00 90.69 110 GLY A C 1
ATOM 874 O O . GLY A 1 110 ? -1.066 16.868 9.946 1.00 90.69 110 GLY A O 1
ATOM 875 N N . ILE A 1 111 ? -0.252 15.167 11.151 1.00 88.94 111 ILE A N 1
ATOM 876 C CA . ILE A 1 111 ? 1.090 15.202 10.571 1.00 88.94 111 ILE A CA 1
ATOM 877 C C . ILE A 1 111 ? 1.118 14.267 9.363 1.00 88.94 111 ILE A C 1
ATOM 879 O O . ILE A 1 111 ? 1.052 13.047 9.499 1.00 88.94 111 ILE A O 1
ATOM 883 N N . ARG A 1 112 ? 1.263 14.829 8.161 1.00 77.31 112 ARG A N 1
ATOM 884 C CA . ARG A 1 112 ? 1.551 14.042 6.955 1.00 77.31 112 ARG A CA 1
ATOM 885 C C . ARG A 1 112 ? 3.024 14.161 6.604 1.00 77.31 112 ARG A C 1
ATOM 887 O O . ARG A 1 112 ? 3.560 15.265 6.511 1.00 77.31 112 ARG A O 1
ATOM 894 N N . LEU A 1 113 ? 3.673 13.020 6.387 1.00 65.94 113 LEU A N 1
ATOM 895 C CA . LEU A 1 113 ? 5.049 12.970 5.909 1.00 65.94 113 LEU A CA 1
ATOM 896 C C . LEU A 1 113 ? 5.105 13.518 4.472 1.00 65.94 113 LEU A C 1
ATOM 898 O O . LEU A 1 113 ? 4.922 12.797 3.499 1.00 65.94 113 LEU A O 1
ATOM 902 N N . SER A 1 114 ? 5.343 14.822 4.329 1.00 54.03 114 SER A N 1
ATOM 903 C CA . SER A 1 114 ? 5.717 15.429 3.052 1.00 54.03 114 SER A CA 1
ATOM 904 C C . SER A 1 114 ? 7.228 15.312 2.885 1.00 54.03 114 SER A C 1
ATOM 906 O O . SER A 1 114 ? 7.995 16.012 3.546 1.00 54.03 114 SER A O 1
ATOM 908 N N . GLN A 1 115 ? 7.673 14.450 1.971 1.00 57.03 115 GLN A N 1
ATOM 909 C CA . GLN A 1 115 ? 9.074 14.398 1.545 1.00 57.03 115 GLN A CA 1
ATOM 910 C C . GLN A 1 115 ? 9.346 15.181 0.249 1.00 57.03 115 GLN A C 1
ATOM 912 O O . GLN A 1 115 ? 10.340 14.938 -0.435 1.00 57.03 115 GLN A O 1
ATOM 917 N N . LYS A 1 116 ? 8.553 16.214 -0.074 1.00 41.25 116 LYS A N 1
ATOM 918 C CA . LYS A 1 116 ? 9.098 17.307 -0.898 1.00 41.25 116 LYS A CA 1
ATOM 919 C C . LYS A 1 116 ? 10.063 18.103 -0.016 1.00 41.25 116 LYS A C 1
ATOM 921 O O . LYS A 1 116 ? 9.647 19.040 0.643 1.00 41.25 116 LYS A O 1
ATOM 926 N N . ARG A 1 117 ? 11.334 17.675 0.019 1.00 43.53 117 ARG A N 1
ATOM 927 C CA . ARG A 1 117 ? 12.493 18.376 0.613 1.00 43.53 117 ARG A CA 1
ATOM 928 C C . ARG A 1 117 ? 12.198 19.119 1.934 1.00 43.53 117 ARG A C 1
ATOM 930 O O . ARG A 1 117 ? 11.879 20.298 1.924 1.00 43.53 117 ARG A O 1
ATOM 937 N N . GLY A 1 118 ? 12.448 18.457 3.064 1.00 41.00 118 GLY A N 1
ATOM 938 C CA . GLY A 1 118 ? 12.929 19.126 4.283 1.00 41.00 118 GLY A CA 1
ATOM 939 C C . GLY A 1 118 ? 12.058 20.237 4.879 1.00 41.00 118 GLY A C 1
ATOM 940 O O . GLY A 1 118 ? 12.588 21.287 5.229 1.00 41.00 118 GLY A O 1
ATOM 941 N N . GLY A 1 119 ? 10.756 20.011 5.050 1.00 36.97 119 GLY A N 1
ATOM 942 C CA . GLY A 1 119 ? 9.913 20.917 5.828 1.00 36.97 119 GLY A CA 1
ATOM 943 C C . GLY A 1 119 ? 8.643 20.234 6.315 1.00 36.97 119 GLY A C 1
ATOM 944 O O . GLY A 1 119 ? 7.855 19.747 5.509 1.00 36.97 119 GLY A O 1
ATOM 945 N N . ILE A 1 120 ? 8.449 20.201 7.636 1.00 49.03 120 ILE A N 1
ATOM 946 C CA . ILE A 1 120 ? 7.167 19.843 8.250 1.00 49.03 120 ILE A CA 1
ATOM 947 C C . ILE A 1 120 ? 6.212 21.007 7.966 1.00 49.03 120 ILE A C 1
ATOM 949 O O . ILE A 1 120 ? 6.465 22.125 8.417 1.00 49.03 120 ILE A O 1
ATOM 953 N N . LEU A 1 121 ? 5.140 20.760 7.213 1.00 48.28 121 LEU A N 1
ATOM 954 C CA . LEU A 1 121 ? 4.024 21.700 7.128 1.00 48.28 121 LEU A CA 1
ATOM 955 C C . LEU A 1 121 ? 3.215 21.561 8.423 1.00 48.28 121 LEU A C 1
ATOM 957 O O . LEU A 1 121 ? 2.749 20.466 8.739 1.00 48.28 121 LEU A O 1
ATOM 961 N N . ARG A 1 122 ? 3.164 22.654 9.190 1.00 39.25 122 ARG A N 1
ATOM 962 C CA . ARG A 1 122 ? 2.297 22.831 10.360 1.00 39.25 122 ARG A CA 1
ATOM 963 C C . ARG A 1 122 ? 0.901 23.251 9.928 1.00 39.25 122 ARG A C 1
ATOM 965 O O . ARG A 1 122 ? 0.815 23.956 8.898 1.00 39.25 122 ARG A O 1
#

Radius of gyration: 16.78 Å; chains: 1; bounding box: 40×43×37 Å

pLDDT: mean 91.89, std 14.01, range [36.97, 98.69]

Sequence (122 aa):
DLFPSNQHDQVRSQLAQQLRSVMSMRLLPRADGQGRVPCCEVMFSTPAVRKLIRENRVHQLDLAIQQGREEGMQSFNDSLYELIQRKLITTDTGIAMSDNPEELNMMLQGIRLSQKRGGILR

Secondary structure (DSSP, 8-state):
--S-GGGHHHHHHHHHHH--EEEEEEEEE-TTSSSEEEEEEEEE--HHHHHHHHTT-GGGHHHHHHHGGGGT-B-HHHHHHHHHHTTSS-HHHHHHH-SSHHHHHHHHTT-----SSS----